Protein AF-A0A815W6N2-F1 (afdb_monomer)

Organism: NCBI:txid392033

Structure (mmCIF, N/CA/C/O backbone):
data_AF-A0A815W6N2-F1
#
_entry.id   AF-A0A815W6N2-F1
#
loop_
_atom_site.group_PDB
_atom_site.id
_atom_site.type_symbol
_atom_site.label_atom_id
_atom_site.label_alt_id
_atom_site.label_comp_id
_atom_site.label_asym_id
_atom_site.label_entity_id
_atom_site.label_seq_id
_atom_site.pdbx_PDB_ins_code
_atom_site.Cartn_x
_atom_site.Cartn_y
_atom_site.Cartn_z
_atom_site.occupancy
_atom_site.B_iso_or_equiv
_atom_site.auth_seq_id
_atom_site.auth_comp_id
_atom_site.auth_asym_id
_atom_site.auth_atom_id
_atom_site.pdbx_PDB_model_num
ATOM 1 N N . MET A 1 1 ? 4.290 -3.046 39.107 1.00 42.41 1 MET A N 1
ATOM 2 C CA . MET A 1 1 ? 3.307 -2.793 38.032 1.00 42.41 1 MET A CA 1
ATOM 3 C C . MET A 1 1 ? 3.833 -3.495 36.797 1.00 42.41 1 MET A C 1
ATOM 5 O O . MET A 1 1 ? 4.885 -3.106 36.314 1.00 42.41 1 MET A O 1
ATOM 9 N N . ASN A 1 2 ? 3.206 -4.597 36.388 1.00 45.59 2 ASN A N 1
ATOM 10 C CA . ASN A 1 2 ? 3.645 -5.362 35.225 1.00 45.59 2 ASN A CA 1
ATOM 11 C C . ASN A 1 2 ? 3.029 -4.680 33.996 1.00 45.59 2 ASN A C 1
ATOM 13 O O . ASN A 1 2 ? 1.840 -4.855 33.735 1.00 45.59 2 ASN A O 1
ATOM 17 N N . MET A 1 3 ? 3.793 -3.812 33.329 1.00 50.91 3 MET A N 1
ATOM 18 C CA . MET A 1 3 ? 3.426 -3.300 32.009 1.00 50.91 3 MET A CA 1
ATOM 19 C C . MET A 1 3 ? 3.486 -4.505 31.076 1.00 50.91 3 MET A C 1
ATOM 21 O O . MET A 1 3 ? 4.552 -4.941 30.664 1.00 50.91 3 MET A O 1
ATOM 25 N N . SER A 1 4 ? 2.334 -5.126 30.848 1.00 59.94 4 SER A N 1
ATOM 26 C CA . SER A 1 4 ? 2.179 -6.015 29.709 1.00 59.94 4 SER A CA 1
ATOM 27 C C . SER A 1 4 ? 2.304 -5.104 28.501 1.00 59.94 4 SER A C 1
ATOM 29 O O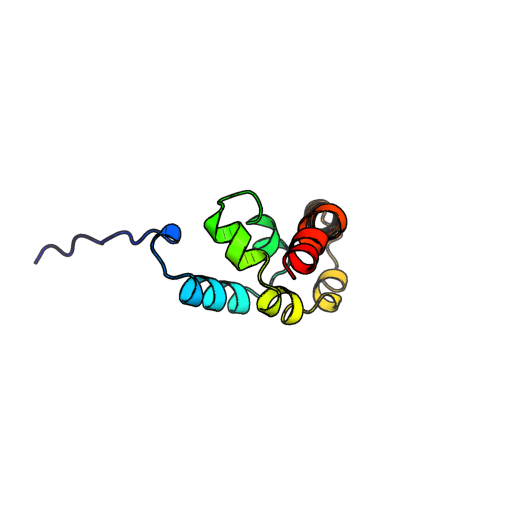 . SER A 1 4 ? 1.433 -4.264 28.279 1.00 59.94 4 SER A O 1
ATOM 31 N N . ASP A 1 5 ? 3.425 -5.203 27.792 1.00 60.66 5 ASP A N 1
ATOM 32 C CA . ASP A 1 5 ? 3.603 -4.551 26.504 1.00 60.66 5 ASP A CA 1
ATOM 33 C C . ASP A 1 5 ? 2.465 -5.026 25.601 1.00 60.66 5 ASP A C 1
ATOM 35 O O . ASP A 1 5 ? 2.468 -6.141 25.076 1.00 60.66 5 ASP A O 1
ATOM 39 N N . SER A 1 6 ? 1.423 -4.204 25.506 1.00 67.19 6 SER A N 1
ATOM 40 C CA . SER A 1 6 ? 0.316 -4.429 24.595 1.00 67.19 6 SER A CA 1
ATOM 41 C C . SER A 1 6 ? 0.890 -4.254 23.199 1.00 67.19 6 SER A C 1
ATOM 43 O O . SER A 1 6 ? 1.102 -3.128 22.746 1.00 67.19 6 SER A O 1
ATOM 45 N N . ILE A 1 7 ? 1.223 -5.368 22.548 1.00 77.12 7 ILE A N 1
ATOM 46 C CA . ILE A 1 7 ? 1.632 -5.377 21.147 1.00 77.12 7 ILE A CA 1
ATOM 47 C C . ILE A 1 7 ? 0.403 -4.954 20.347 1.00 77.12 7 ILE A C 1
ATOM 49 O O . ILE A 1 7 ? -0.463 -5.765 20.032 1.00 77.12 7 ILE A O 1
ATOM 53 N N . VAL A 1 8 ? 0.309 -3.657 20.064 1.00 79.31 8 VAL A N 1
ATOM 54 C CA . VAL A 1 8 ? -0.705 -3.119 19.162 1.00 79.31 8 VAL A CA 1
ATOM 55 C C . VAL A 1 8 ? -0.334 -3.574 17.760 1.00 79.31 8 VAL A C 1
ATOM 57 O O . VAL A 1 8 ? 0.736 -3.230 17.248 1.00 79.31 8 VAL A O 1
ATOM 60 N N . SER A 1 9 ? -1.204 -4.365 17.135 1.00 86.62 9 SER A N 1
ATOM 61 C CA . SER A 1 9 ? -1.012 -4.730 15.741 1.00 86.62 9 SER A CA 1
ATOM 62 C C . SER A 1 9 ? -1.183 -3.489 14.876 1.00 86.62 9 SER A C 1
ATOM 64 O O . SER A 1 9 ? -2.079 -2.676 15.101 1.00 86.62 9 SER A O 1
ATOM 66 N N . ILE A 1 10 ? -0.382 -3.365 13.818 1.00 86.00 10 ILE A N 1
ATOM 67 C CA . ILE A 1 10 ? -0.587 -2.307 12.820 1.00 86.00 10 ILE A CA 1
ATOM 68 C C . ILE A 1 10 ? -2.002 -2.375 12.219 1.00 86.00 10 ILE A C 1
ATOM 70 O O . ILE A 1 10 ? -2.573 -1.356 11.848 1.00 86.00 10 ILE A O 1
ATOM 74 N N . PHE A 1 11 ? -2.608 -3.566 12.186 1.00 87.50 11 PHE A N 1
ATOM 75 C CA . PHE A 1 11 ? -3.972 -3.763 11.701 1.00 87.50 11 PHE A CA 1
ATOM 76 C C . PHE A 1 11 ? -5.047 -3.239 12.662 1.00 87.50 11 PHE A C 1
ATOM 78 O O . PHE A 1 11 ? -6.166 -2.988 12.211 1.00 87.50 11 PHE A O 1
ATOM 85 N N . ASP A 1 12 ? -4.713 -3.008 13.932 1.00 89.56 12 ASP A N 1
ATOM 86 C CA . ASP A 1 12 ? -5.629 -2.450 14.934 1.00 89.56 12 ASP A CA 1
ATOM 87 C C . ASP A 1 12 ? -5.684 -0.917 14.866 1.00 89.56 12 ASP A C 1
ATOM 89 O O . ASP A 1 12 ? -6.597 -0.296 15.409 1.00 89.56 12 ASP A O 1
ATOM 93 N N . LEU A 1 13 ? -4.731 -0.287 14.169 1.00 90.81 13 LEU A N 1
ATOM 94 C CA . LEU A 1 13 ? -4.680 1.165 14.027 1.00 90.81 13 LEU A CA 1
ATOM 95 C C . LEU A 1 13 ? -5.809 1.682 13.124 1.00 90.81 13 LEU A C 1
ATOM 97 O O . LEU A 1 13 ? -6.103 1.049 12.110 1.00 90.81 13 LEU A O 1
ATOM 101 N N . PRO A 1 14 ? -6.415 2.842 13.423 1.00 91.56 14 PRO A N 1
ATOM 102 C CA . PRO A 1 14 ? -7.348 3.503 12.512 1.00 91.56 14 PRO A CA 1
ATOM 103 C C . PRO A 1 14 ? -6.722 3.805 11.143 1.00 91.56 14 PRO A C 1
ATOM 105 O O . PRO A 1 14 ? -5.507 4.014 11.036 1.00 91.56 14 PRO A O 1
ATOM 108 N N . ASP A 1 15 ? -7.552 3.866 10.102 1.00 89.88 15 ASP A N 1
ATOM 109 C CA . ASP A 1 15 ? -7.098 4.097 8.725 1.00 89.88 15 ASP A CA 1
ATOM 110 C C . ASP A 1 15 ? -6.374 5.444 8.586 1.00 89.88 15 ASP A C 1
ATOM 112 O O . ASP A 1 15 ? -5.392 5.542 7.857 1.00 89.88 15 ASP A O 1
ATOM 116 N N . GLU A 1 16 ? -6.765 6.465 9.349 1.00 89.94 16 GLU A N 1
ATOM 117 C CA . GLU A 1 16 ? -6.137 7.791 9.351 1.00 89.94 16 GLU A CA 1
ATOM 118 C C . GLU A 1 16 ? -4.695 7.750 9.876 1.00 89.94 16 GLU A C 1
ATOM 120 O O . GLU A 1 16 ? -3.813 8.473 9.3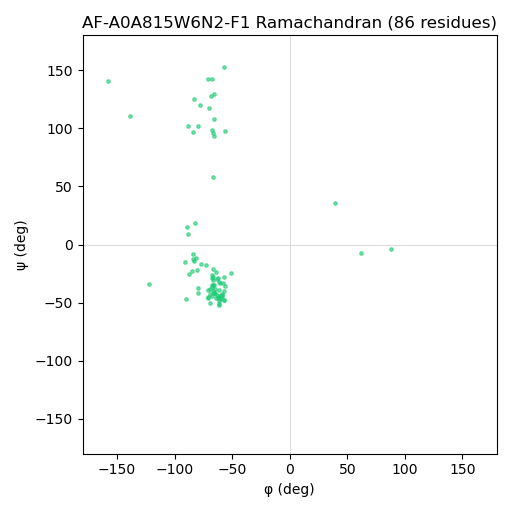92 1.00 89.94 16 GLU A O 1
ATOM 125 N N . ILE A 1 17 ? -4.435 6.879 10.856 1.00 91.44 17 ILE A N 1
ATOM 126 C CA . ILE A 1 17 ? -3.091 6.661 11.396 1.00 91.44 17 ILE A CA 1
ATOM 127 C C . ILE A 1 17 ? -2.239 5.928 10.361 1.00 91.44 17 ILE A C 1
ATOM 129 O O . ILE A 1 17 ? -1.115 6.354 10.086 1.00 91.44 17 ILE A O 1
ATOM 133 N N . LEU A 1 18 ? -2.788 4.887 9.727 1.00 90.44 18 LEU A N 1
ATOM 134 C CA . LEU A 1 18 ? -2.114 4.170 8.641 1.00 90.44 18 LEU A CA 1
ATOM 135 C C . LEU A 1 18 ? -1.797 5.096 7.464 1.00 90.44 18 LEU A C 1
ATOM 137 O O . LEU A 1 18 ? -0.668 5.106 6.978 1.00 90.44 18 LEU A O 1
ATOM 141 N N . LEU A 1 19 ? -2.748 5.943 7.073 1.00 87.50 19 LEU A N 1
ATOM 142 C CA . LEU A 1 19 ? -2.586 6.940 6.020 1.00 87.50 19 LEU A CA 1
ATOM 143 C C . LEU A 1 19 ? -1.438 7.905 6.346 1.00 87.50 19 LEU A C 1
ATOM 145 O O . LEU A 1 19 ? -0.619 8.227 5.487 1.00 87.50 19 LEU A O 1
ATOM 149 N N . THR A 1 20 ? -1.352 8.350 7.601 1.00 88.00 20 THR A N 1
ATOM 150 C CA . THR A 1 20 ? -0.289 9.248 8.071 1.00 88.00 20 THR A CA 1
ATOM 151 C C . THR A 1 20 ? 1.081 8.573 8.034 1.00 88.00 20 THR A C 1
ATOM 153 O O . THR A 1 20 ? 2.056 9.192 7.605 1.00 88.00 20 THR A O 1
ATOM 156 N N . ILE A 1 21 ? 1.168 7.305 8.447 1.00 88.44 21 ILE A N 1
ATOM 157 C CA . ILE A 1 21 ? 2.402 6.513 8.361 1.00 88.44 21 ILE A CA 1
ATOM 158 C C . ILE A 1 21 ? 2.815 6.354 6.894 1.00 88.44 21 ILE A C 1
ATOM 160 O O . ILE A 1 21 ? 3.967 6.603 6.548 1.00 88.44 21 ILE A O 1
ATOM 164 N N . PHE A 1 22 ? 1.874 6.010 6.015 1.00 87.94 22 PHE A N 1
ATOM 165 C CA . PHE A 1 22 ? 2.147 5.743 4.602 1.00 87.94 22 PHE A CA 1
ATOM 166 C C . PHE A 1 22 ? 2.596 6.995 3.852 1.00 87.94 22 PHE A C 1
ATOM 168 O O . PHE A 1 22 ? 3.571 6.939 3.105 1.00 87.94 22 PHE A O 1
ATOM 175 N N . LYS A 1 23 ? 1.983 8.152 4.132 1.00 83.44 23 LYS A N 1
ATOM 176 C CA . LYS A 1 23 ? 2.449 9.452 3.620 1.00 83.44 23 LYS A CA 1
ATOM 177 C C . LYS A 1 23 ? 3.892 9.759 4.028 1.00 83.44 23 LYS A C 1
ATOM 179 O O . LYS A 1 23 ? 4.619 10.382 3.265 1.00 83.44 23 LYS A O 1
ATOM 184 N N . LYS A 1 24 ? 4.318 9.318 5.217 1.00 84.12 24 LYS A N 1
ATOM 185 C CA . LYS A 1 24 ? 5.687 9.522 5.713 1.00 84.12 24 LYS A CA 1
ATOM 186 C C . LYS A 1 24 ? 6.707 8.532 5.156 1.00 84.12 24 LYS A C 1
ATOM 188 O O . LYS A 1 24 ? 7.890 8.854 5.175 1.00 84.12 24 LYS A O 1
ATOM 193 N N . LEU A 1 25 ? 6.285 7.361 4.669 1.00 78.94 25 LEU A N 1
ATOM 194 C CA . LEU A 1 25 ? 7.211 6.376 4.099 1.00 78.94 25 LEU A CA 1
ATOM 195 C C . LEU A 1 25 ? 7.943 6.922 2.866 1.00 78.94 25 LEU A C 1
ATOM 197 O O . LEU A 1 25 ? 9.069 6.499 2.626 1.00 78.94 25 LEU A O 1
ATOM 201 N N . ASN A 1 26 ? 7.323 7.851 2.120 1.00 71.69 26 ASN A N 1
ATOM 202 C CA . ASN A 1 26 ? 7.867 8.529 0.932 1.00 71.69 26 ASN A CA 1
ATOM 203 C C . ASN A 1 26 ? 8.683 7.606 0.003 1.00 71.69 26 ASN A C 1
ATOM 205 O O . ASN A 1 26 ? 9.708 7.987 -0.558 1.00 71.69 26 ASN A O 1
ATOM 209 N N . ASN A 1 27 ? 8.254 6.349 -0.105 1.00 80.50 27 ASN A N 1
ATOM 210 C CA . ASN A 1 27 ? 8.922 5.315 -0.871 1.00 80.50 27 ASN A CA 1
ATOM 211 C C . ASN A 1 27 ? 7.847 4.511 -1.593 1.00 80.50 27 ASN A C 1
ATOM 213 O O . ASN A 1 27 ? 7.058 3.796 -0.970 1.00 80.50 27 ASN A O 1
ATOM 217 N N . PHE A 1 28 ? 7.825 4.679 -2.911 1.00 83.19 28 PHE A N 1
ATOM 218 C CA . PHE A 1 28 ? 6.864 4.050 -3.804 1.00 83.19 28 PHE A CA 1
ATOM 219 C C . PHE A 1 28 ? 6.892 2.522 -3.691 1.00 83.19 28 PHE A C 1
ATOM 221 O O . PHE A 1 28 ? 5.844 1.903 -3.511 1.00 83.19 28 PHE A O 1
ATOM 228 N N . ASP A 1 29 ? 8.084 1.921 -3.725 1.00 82.56 29 ASP A N 1
ATOM 229 C CA . ASP A 1 29 ? 8.242 0.466 -3.679 1.00 82.56 29 ASP A CA 1
ATOM 230 C C . ASP A 1 29 ? 7.697 -0.113 -2.379 1.00 82.56 29 ASP A C 1
ATOM 232 O O . ASP A 1 29 ? 6.894 -1.044 -2.391 1.00 82.56 29 ASP A O 1
ATOM 236 N N . THR A 1 30 ? 8.081 0.471 -1.244 1.00 83.56 30 THR A N 1
ATOM 237 C CA . THR A 1 30 ? 7.607 0.030 0.068 1.00 83.56 30 THR A CA 1
ATOM 238 C C . THR A 1 30 ? 6.095 0.148 0.159 1.00 83.56 30 THR A C 1
ATOM 240 O O . THR A 1 30 ? 5.445 -0.812 0.561 1.00 83.56 30 THR A O 1
ATOM 243 N N . LEU A 1 31 ? 5.515 1.277 -0.250 1.00 87.88 31 LEU A N 1
ATOM 244 C CA . LEU A 1 31 ? 4.074 1.482 -0.170 1.00 87.88 31 LEU A CA 1
ATOM 245 C C . LEU A 1 31 ? 3.302 0.457 -1.010 1.00 87.88 31 LEU A C 1
ATOM 247 O O . LEU A 1 31 ? 2.405 -0.214 -0.501 1.00 87.88 31 LEU A O 1
ATOM 251 N N . TYR A 1 32 ? 3.655 0.311 -2.287 1.00 88.12 32 TYR A N 1
ATOM 252 C CA . TYR A 1 32 ? 2.904 -0.552 -3.197 1.00 88.12 32 TYR A CA 1
ATOM 253 C C . TYR A 1 32 ? 3.267 -2.035 -3.069 1.00 88.12 32 TYR A C 1
ATOM 255 O O . TYR A 1 32 ? 2.500 -2.890 -3.520 1.00 88.12 32 TYR A O 1
ATOM 263 N N . SER A 1 33 ? 4.347 -2.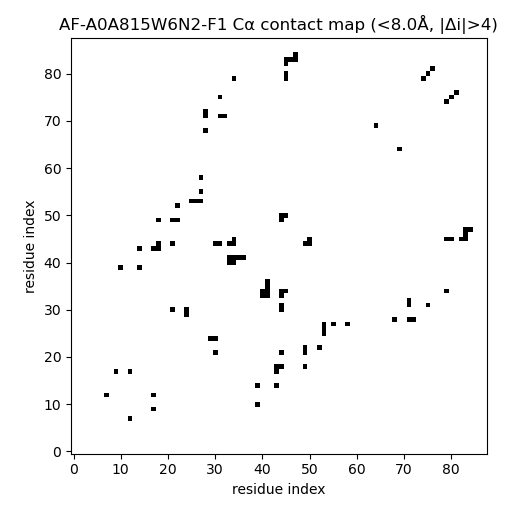373 -2.355 1.00 88.25 33 SER A N 1
ATOM 264 C CA . SER A 1 33 ? 4.598 -3.748 -1.903 1.00 88.25 33 SER A CA 1
ATOM 265 C C . SER A 1 33 ? 3.538 -4.255 -0.917 1.00 88.25 33 SER A C 1
ATOM 267 O O . SER A 1 33 ? 3.314 -5.462 -0.838 1.00 88.25 33 SER A O 1
ATOM 269 N N . LEU A 1 34 ? 2.844 -3.353 -0.209 1.00 88.50 34 LEU A N 1
ATOM 270 C CA . LEU A 1 34 ? 1.803 -3.706 0.763 1.00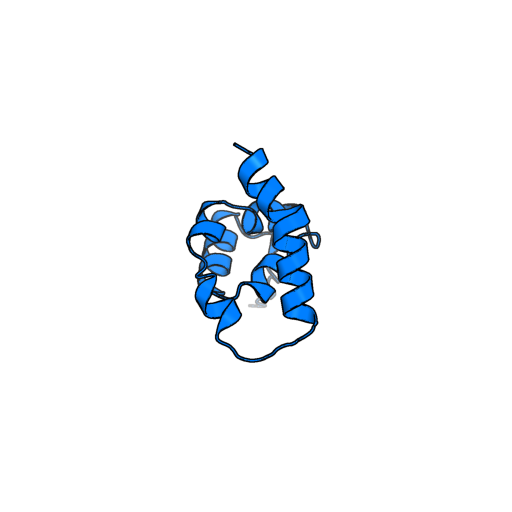 88.50 34 LEU A CA 1
ATOM 271 C C . LEU A 1 34 ? 0.478 -4.096 0.100 1.00 88.50 34 LEU A C 1
ATOM 273 O O . LEU A 1 34 ? -0.363 -4.733 0.737 1.00 88.50 34 LEU A O 1
ATOM 277 N N . VAL A 1 35 ? 0.292 -3.764 -1.181 1.00 89.69 35 VAL A N 1
ATOM 278 C CA . VAL A 1 35 ? -0.914 -4.141 -1.920 1.00 89.69 35 VAL A CA 1
ATOM 279 C C . VAL A 1 35 ? -0.936 -5.656 -2.134 1.00 89.69 35 VAL A C 1
ATOM 281 O O . VAL A 1 35 ? 0.001 -6.259 -2.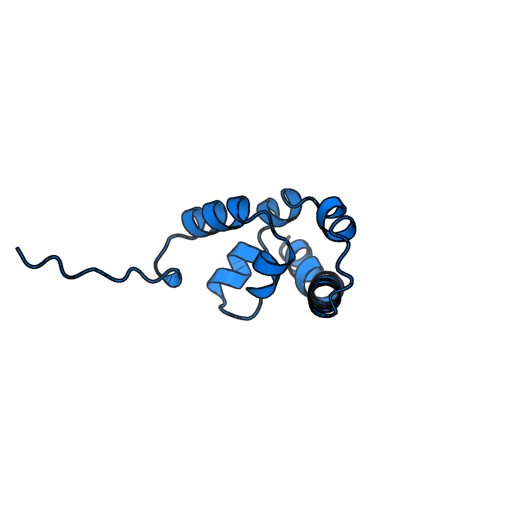662 1.00 89.69 35 VAL A O 1
ATOM 284 N N . GLY A 1 36 ? -2.039 -6.291 -1.754 1.00 87.75 36 GLY A N 1
ATOM 285 C CA . GLY A 1 36 ? -2.247 -7.735 -1.743 1.00 87.75 36 GLY A CA 1
ATOM 286 C C . GLY A 1 36 ? -1.801 -8.429 -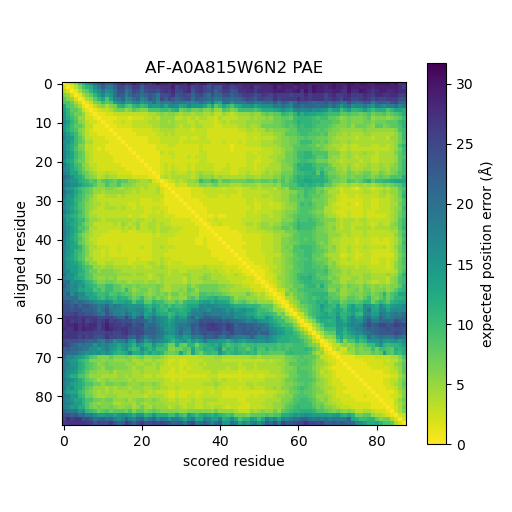0.454 1.00 87.75 36 GLY A C 1
ATOM 287 O O . GLY A 1 36 ? -2.030 -9.627 -0.329 1.00 87.75 36 GLY A O 1
ATOM 288 N N . VAL A 1 37 ? -1.199 -7.714 0.506 1.00 89.00 37 VAL A N 1
ATOM 289 C CA . VAL A 1 37 ? -0.812 -8.291 1.808 1.00 89.00 37 VAL A CA 1
ATOM 290 C C . VAL A 1 37 ? -2.019 -8.390 2.737 1.00 89.00 37 VAL A C 1
ATOM 292 O O . VAL A 1 37 ? -2.191 -9.380 3.445 1.00 89.00 37 VAL A O 1
ATOM 295 N N . ASN A 1 38 ? -2.866 -7.359 2.755 1.00 91.56 38 ASN A N 1
ATOM 296 C CA . ASN A 1 38 ? -4.044 -7.305 3.611 1.00 91.56 38 ASN A CA 1
ATOM 297 C C . ASN A 1 38 ? -5.073 -6.316 3.050 1.00 91.56 38 ASN A C 1
ATOM 299 O O . ASN A 1 38 ? -4.714 -5.221 2.632 1.00 91.56 38 ASN A O 1
ATOM 303 N N . ARG A 1 39 ? -6.367 -6.656 3.130 1.00 90.06 39 ARG A N 1
ATOM 304 C CA . ARG A 1 39 ? -7.461 -5.820 2.599 1.00 90.06 39 ARG A CA 1
ATOM 305 C C . ARG A 1 39 ? -7.483 -4.394 3.167 1.00 90.06 39 ARG A C 1
ATOM 307 O O . ARG A 1 39 ? -7.821 -3.462 2.449 1.00 90.06 39 ARG A O 1
ATOM 314 N N . LYS A 1 40 ? -7.139 -4.215 4.444 1.00 90.94 40 LYS A N 1
ATOM 315 C CA . LYS A 1 40 ? -7.068 -2.891 5.074 1.00 90.94 40 LYS A CA 1
ATOM 316 C C . LYS A 1 40 ? -5.926 -2.068 4.487 1.00 90.94 40 LYS A C 1
ATOM 318 O O . LYS A 1 40 ? -6.122 -0.915 4.128 1.00 90.94 40 LYS A O 1
ATOM 323 N N . LEU A 1 41 ? -4.757 -2.687 4.321 1.00 91.19 41 LEU A N 1
ATOM 324 C CA . LEU A 1 41 ? -3.610 -2.023 3.707 1.00 91.19 41 LEU A CA 1
ATOM 325 C C . LEU A 1 41 ? -3.859 -1.708 2.234 1.00 91.19 41 LEU A C 1
ATOM 327 O O . LEU A 1 41 ? -3.434 -0.655 1.785 1.00 91.19 41 LEU A O 1
ATOM 331 N N . ASP A 1 42 ? -4.585 -2.558 1.506 1.00 90.38 42 ASP A N 1
ATOM 332 C CA . ASP A 1 42 ? -5.007 -2.281 0.132 1.00 90.38 42 ASP A CA 1
ATOM 333 C C . ASP A 1 42 ? -5.820 -0.993 0.037 1.00 90.38 42 ASP A C 1
ATOM 335 O O . ASP A 1 42 ? -5.532 -0.160 -0.818 1.00 90.38 42 ASP A O 1
ATOM 339 N N . ASN A 1 43 ? -6.812 -0.827 0.916 1.00 88.69 43 ASN A N 1
ATOM 340 C CA . ASN A 1 43 ? -7.664 0.361 0.925 1.00 88.69 43 ASN A CA 1
ATOM 341 C C . ASN A 1 43 ? -6.843 1.626 1.186 1.00 88.69 43 ASN A C 1
ATOM 343 O O . ASN A 1 43 ? -7.006 2.614 0.479 1.00 88.69 43 ASN A O 1
ATOM 347 N N . VAL A 1 44 ? -5.929 1.572 2.158 1.00 89.62 44 VAL A N 1
ATOM 348 C CA . VAL A 1 44 ? -5.075 2.716 2.497 1.00 89.62 44 VAL A CA 1
ATOM 349 C C . VAL A 1 44 ? -4.042 2.972 1.393 1.00 89.62 44 VAL A C 1
ATOM 351 O O . VAL A 1 44 ? -3.882 4.102 0.956 1.00 89.62 44 VAL A O 1
ATOM 354 N N . ALA A 1 45 ? -3.353 1.950 0.884 1.00 89.12 45 ALA A N 1
ATOM 355 C CA . ALA A 1 45 ? -2.329 2.102 -0.155 1.00 89.12 45 ALA A CA 1
ATOM 356 C C . ALA A 1 45 ? -2.908 2.545 -1.511 1.00 89.12 45 ALA A C 1
ATOM 358 O O . ALA A 1 45 ? -2.222 3.224 -2.272 1.00 89.12 45 ALA A O 1
ATOM 359 N N . CYS A 1 46 ? -4.162 2.187 -1.808 1.00 89.00 46 CYS A N 1
ATOM 360 C CA . CYS A 1 46 ? -4.884 2.639 -2.999 1.00 89.00 46 CYS A CA 1
ATOM 361 C C . CYS A 1 46 ? -5.645 3.960 -2.777 1.00 89.00 46 CYS A C 1
ATOM 363 O O . CYS A 1 46 ? -6.427 4.362 -3.638 1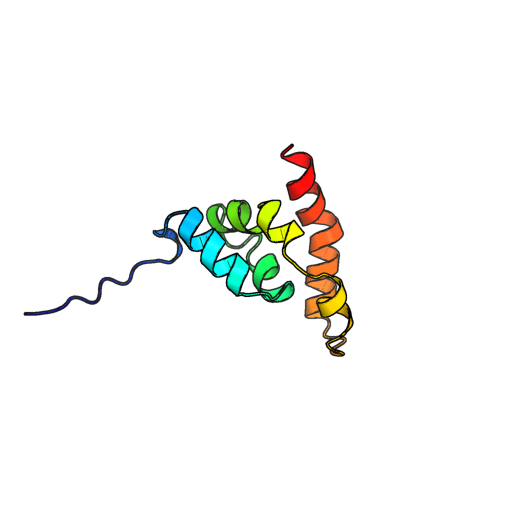.00 89.00 46 CYS A O 1
ATOM 365 N N . ASP A 1 47 ? -5.440 4.650 -1.653 1.00 87.94 47 ASP A N 1
ATOM 366 C CA . ASP A 1 47 ? -6.012 5.976 -1.453 1.00 87.94 47 ASP A CA 1
ATOM 367 C C . ASP A 1 47 ? -5.399 6.972 -2.455 1.00 87.94 47 ASP A C 1
ATOM 369 O O . ASP A 1 47 ? -4.175 7.101 -2.611 1.00 87.94 47 ASP A O 1
ATOM 373 N N . ILE A 1 48 ? -6.268 7.704 -3.154 1.00 84.50 48 ILE A N 1
ATOM 374 C CA . ILE A 1 48 ? -5.856 8.655 -4.190 1.00 84.50 48 ILE A CA 1
ATOM 375 C C . ILE A 1 48 ? -5.013 9.805 -3.625 1.00 84.50 48 ILE A C 1
ATOM 377 O O . ILE A 1 48 ? -4.136 10.331 -4.311 1.00 84.50 48 ILE A O 1
ATOM 381 N N . THR A 1 49 ? -5.235 10.185 -2.366 1.00 82.81 49 THR A N 1
ATOM 382 C CA . THR A 1 49 ? -4.485 11.238 -1.673 1.00 82.81 49 THR A CA 1
ATOM 383 C C . THR A 1 49 ? -3.045 10.816 -1.437 1.00 82.81 49 THR A C 1
ATOM 385 O O . THR A 1 49 ? -2.150 11.652 -1.533 1.00 82.81 49 THR A O 1
ATOM 388 N N . ILE A 1 50 ? -2.807 9.534 -1.140 1.00 81.94 50 ILE A N 1
ATOM 389 C CA . ILE A 1 50 ? -1.445 9.002 -1.029 1.00 81.94 50 ILE A CA 1
ATOM 390 C C . ILE A 1 50 ? -0.793 8.979 -2.403 1.00 81.94 50 ILE A C 1
ATOM 392 O O . ILE A 1 50 ? 0.289 9.531 -2.558 1.00 81.94 50 ILE A O 1
ATOM 396 N N . THR A 1 51 ? -1.471 8.419 -3.404 1.00 79.50 51 THR A N 1
ATOM 397 C CA . THR A 1 51 ? -0.912 8.299 -4.759 1.00 79.50 51 THR A CA 1
ATOM 398 C C . THR A 1 51 ? -0.515 9.662 -5.336 1.00 79.50 51 THR A C 1
ATOM 400 O O . THR A 1 51 ? 0.552 9.795 -5.922 1.00 79.50 51 THR A O 1
ATOM 403 N N . ARG A 1 52 ? -1.325 10.705 -5.108 1.00 78.88 52 ARG A N 1
ATOM 404 C CA . ARG A 1 52 ? -1.019 12.088 -5.522 1.00 78.88 52 ARG A CA 1
ATOM 405 C C . ARG A 1 52 ? 0.161 12.717 -4.783 1.00 78.88 52 ARG A C 1
ATOM 407 O O . ARG A 1 52 ? 0.758 13.650 -5.306 1.00 78.88 52 ARG A O 1
ATOM 414 N N . ALA A 1 53 ? 0.445 12.268 -3.564 1.00 76.50 53 ALA A N 1
ATOM 415 C CA . ALA A 1 53 ? 1.540 12.790 -2.754 1.00 76.50 53 ALA A CA 1
ATOM 416 C C . ALA A 1 53 ? 2.889 12.136 -3.089 1.00 76.50 53 ALA A C 1
ATOM 418 O O . ALA A 1 53 ? 3.920 12.627 -2.635 1.00 76.50 53 ALA A O 1
ATOM 419 N N . ILE A 1 54 ? 2.895 11.040 -3.854 1.00 75.62 54 ILE A N 1
ATOM 420 C CA . ILE A 1 54 ? 4.127 10.355 -4.241 1.00 75.62 54 ILE A CA 1
ATOM 421 C C . ILE A 1 54 ? 4.730 11.044 -5.454 1.00 75.62 54 ILE A C 1
ATOM 423 O O . ILE A 1 54 ? 4.101 11.160 -6.506 1.00 75.62 54 ILE A O 1
ATOM 427 N N . ASP A 1 55 ? 5.992 11.434 -5.321 1.00 71.00 55 ASP A N 1
ATOM 428 C CA . ASP A 1 55 ? 6.773 11.897 -6.453 1.00 71.00 55 ASP A CA 1
ATOM 429 C C . ASP A 1 55 ? 7.292 10.701 -7.266 1.00 71.00 55 ASP A C 1
ATOM 431 O O . ASP A 1 55 ? 8.265 10.031 -6.903 1.00 71.00 55 ASP A O 1
ATOM 435 N N . LEU A 1 56 ? 6.627 10.429 -8.390 1.00 67.19 56 LEU A N 1
ATOM 436 C CA . LEU A 1 56 ? 7.032 9.380 -9.324 1.00 67.19 56 LEU A CA 1
ATOM 437 C C . LEU A 1 56 ? 8.370 9.701 -10.018 1.00 67.19 56 LEU A C 1
ATOM 439 O O . LEU A 1 56 ? 9.048 8.771 -10.450 1.00 67.19 56 LEU A O 1
ATOM 443 N N . MET A 1 57 ? 8.814 10.964 -10.084 1.00 61.25 57 MET A N 1
ATOM 444 C CA . MET A 1 57 ? 10.122 11.306 -10.670 1.00 61.25 57 MET A CA 1
ATOM 445 C C . MET A 1 57 ? 11.283 10.770 -9.821 1.00 61.25 57 MET A C 1
ATOM 447 O O . MET A 1 57 ? 12.281 10.308 -10.375 1.00 61.25 57 MET A O 1
ATOM 451 N N . ILE A 1 58 ? 11.138 10.753 -8.489 1.00 59.56 58 ILE A N 1
ATOM 452 C CA . ILE A 1 58 ? 12.176 10.260 -7.562 1.00 59.56 58 ILE A CA 1
ATOM 453 C C . ILE A 1 58 ? 12.400 8.749 -7.730 1.00 59.56 58 ILE A C 1
ATOM 455 O O . ILE A 1 58 ? 13.517 8.255 -7.569 1.00 59.56 58 ILE A O 1
ATOM 459 N N . THR A 1 59 ? 11.360 8.005 -8.120 1.00 57.19 59 THR A N 1
ATOM 460 C CA . THR A 1 59 ? 11.466 6.554 -8.356 1.00 57.19 59 THR A CA 1
ATOM 461 C C . THR A 1 59 ? 12.355 6.210 -9.551 1.00 57.19 59 THR A C 1
ATOM 463 O O . THR A 1 59 ? 13.020 5.179 -9.538 1.00 57.19 59 THR A O 1
ATOM 466 N N . SER A 1 60 ? 12.454 7.110 -10.536 1.00 53.12 60 SER A N 1
ATOM 467 C CA . SER A 1 60 ? 13.329 6.939 -11.699 1.00 53.12 60 SER A CA 1
ATOM 468 C C . SER A 1 60 ? 14.772 7.392 -11.444 1.00 53.12 60 SER A C 1
ATOM 470 O O . SER A 1 60 ? 15.669 6.961 -12.169 1.00 53.12 60 SER A O 1
ATOM 472 N N . SER A 1 61 ? 15.022 8.272 -10.464 1.00 48.31 61 SER A N 1
ATOM 473 C CA . SER A 1 61 ? 16.332 8.921 -10.283 1.00 48.31 61 SER A CA 1
ATOM 474 C C . SER A 1 61 ? 17.285 8.178 -9.346 1.00 48.31 61 SER A C 1
ATOM 476 O O . SER A 1 61 ? 18.483 8.450 -9.365 1.00 48.31 61 SER A O 1
ATOM 478 N N . ASN A 1 62 ? 16.797 7.221 -8.550 1.00 50.38 62 ASN A N 1
ATOM 479 C CA . ASN A 1 62 ? 17.617 6.497 -7.570 1.00 50.38 62 ASN A CA 1
ATOM 480 C C . ASN A 1 62 ? 18.445 5.328 -8.139 1.00 50.38 62 ASN A C 1
ATOM 482 O O . ASN A 1 62 ? 18.914 4.495 -7.368 1.00 50.38 62 ASN A O 1
ATOM 486 N N . GLY A 1 63 ? 18.670 5.288 -9.460 1.00 44.78 63 GLY A N 1
ATOM 487 C CA . GLY A 1 63 ? 19.810 4.626 -10.120 1.00 44.78 63 GLY A CA 1
ATOM 488 C C . GLY A 1 63 ? 19.963 3.108 -9.962 1.00 44.78 63 GLY A C 1
ATOM 489 O O . GLY A 1 63 ? 20.801 2.504 -10.629 1.00 44.78 63 GLY A O 1
ATOM 490 N N . ALA A 1 64 ? 19.169 2.458 -9.121 1.00 50.19 64 ALA A N 1
ATOM 491 C CA . ALA A 1 64 ? 19.123 1.020 -9.025 1.00 50.19 64 ALA A CA 1
ATOM 492 C C . ALA A 1 64 ? 18.084 0.532 -10.031 1.00 50.19 64 ALA A C 1
ATOM 494 O O . ALA A 1 64 ? 16.892 0.567 -9.765 1.00 50.19 64 ALA A O 1
ATOM 495 N N . ASN A 1 65 ? 18.538 0.019 -11.173 1.00 53.19 65 ASN A N 1
ATOM 496 C CA . ASN A 1 65 ? 17.768 -0.931 -11.979 1.00 53.19 65 ASN A CA 1
ATOM 497 C C . ASN A 1 65 ? 17.623 -2.252 -11.197 1.00 53.19 65 ASN A C 1
ATOM 499 O O . ASN A 1 65 ? 18.096 -3.310 -11.614 1.00 53.19 65 ASN A O 1
ATOM 503 N N . ASN A 1 66 ? 17.047 -2.201 -10.001 1.00 57.62 66 ASN A N 1
ATOM 504 C CA . ASN A 1 66 ? 16.693 -3.373 -9.228 1.00 57.62 66 ASN A CA 1
ATOM 505 C C . ASN A 1 66 ? 15.399 -3.935 -9.836 1.00 57.62 66 ASN A C 1
ATOM 507 O O . ASN A 1 66 ? 14.357 -3.289 -9.884 1.00 57.62 66 ASN A O 1
ATOM 511 N N . SER A 1 67 ? 15.453 -5.183 -10.301 1.00 61.72 67 SER A N 1
ATOM 512 C CA . SER A 1 67 ? 14.318 -5.875 -10.934 1.00 61.72 67 SER A CA 1
ATOM 513 C C . SER A 1 67 ? 13.015 -5.824 -10.120 1.00 61.72 67 SER A C 1
ATOM 515 O O . SER A 1 67 ? 11.928 -5.922 -10.682 1.00 61.72 67 SER A O 1
ATOM 517 N N . LYS A 1 68 ? 13.118 -5.640 -8.797 1.00 62.09 68 LYS A N 1
ATOM 518 C CA . LYS A 1 68 ? 11.987 -5.480 -7.878 1.00 62.09 68 LYS A CA 1
ATOM 519 C C . LYS A 1 68 ? 11.232 -4.159 -8.046 1.00 62.09 68 LYS A C 1
ATOM 521 O O . LYS A 1 68 ? 10.007 -4.204 -8.036 1.00 62.09 68 LYS A O 1
ATOM 526 N N . THR A 1 69 ? 11.916 -3.027 -8.216 1.00 66.38 69 THR A N 1
ATOM 527 C CA . THR A 1 69 ? 11.255 -1.726 -8.429 1.00 66.38 69 THR A CA 1
ATOM 528 C C . THR A 1 69 ? 10.510 -1.737 -9.756 1.00 66.38 69 THR A C 1
ATOM 530 O O . THR A 1 69 ? 9.338 -1.381 -9.794 1.00 66.38 69 THR A O 1
ATOM 533 N N . ASN A 1 70 ? 11.108 -2.308 -10.808 1.00 72.19 70 ASN A N 1
ATOM 534 C CA . ASN A 1 70 ? 10.418 -2.505 -12.088 1.00 72.19 70 ASN A CA 1
ATOM 535 C C . ASN A 1 70 ? 9.159 -3.371 -11.936 1.00 72.19 70 ASN A C 1
ATOM 537 O O . ASN A 1 70 ? 8.101 -3.000 -12.426 1.00 72.19 70 ASN A O 1
ATOM 541 N N . ALA A 1 71 ? 9.229 -4.474 -11.183 1.00 82.38 71 ALA A N 1
ATOM 542 C CA . ALA A 1 71 ? 8.065 -5.331 -10.959 1.00 82.38 71 ALA A CA 1
ATOM 543 C C . ALA A 1 71 ? 6.938 -4.635 -10.171 1.00 82.38 71 ALA A C 1
ATOM 545 O O . ALA A 1 71 ? 5.760 -4.852 -10.464 1.00 82.38 71 ALA A O 1
ATOM 546 N N . ILE A 1 72 ? 7.268 -3.805 -9.173 1.00 83.44 72 ILE A N 1
ATOM 547 C CA . ILE A 1 72 ? 6.263 -3.033 -8.425 1.00 83.44 72 ILE A CA 1
ATOM 548 C C . ILE A 1 72 ? 5.680 -1.926 -9.301 1.00 83.44 72 ILE A C 1
ATOM 550 O O . ILE A 1 72 ? 4.471 -1.716 -9.268 1.00 83.44 72 ILE A O 1
ATOM 554 N N . PHE A 1 73 ? 6.499 -1.271 -10.120 1.00 84.19 73 PHE A N 1
ATOM 555 C CA . PHE A 1 73 ? 6.062 -0.247 -11.063 1.00 84.19 73 PHE A CA 1
ATOM 556 C C . PHE A 1 73 ? 5.131 -0.824 -12.141 1.00 84.19 73 PHE A C 1
ATOM 558 O O . PHE A 1 73 ? 4.042 -0.296 -12.357 1.00 84.19 73 PHE A O 1
ATOM 565 N N . ASP A 1 74 ? 5.480 -1.967 -12.737 1.00 86.38 74 ASP A N 1
ATOM 566 C CA . ASP A 1 74 ? 4.623 -2.687 -13.688 1.00 86.38 74 ASP A CA 1
ATOM 567 C C . ASP A 1 74 ? 3.301 -3.099 -13.034 1.00 86.38 74 ASP A C 1
ATOM 569 O O . ASP A 1 74 ? 2.213 -2.873 -13.575 1.00 86.38 74 ASP A O 1
ATOM 573 N N . ARG A 1 75 ? 3.376 -3.660 -11.820 1.00 87.69 75 ARG A N 1
ATOM 574 C CA . ARG A 1 75 ? 2.186 -4.023 -11.047 1.00 87.69 75 ARG A CA 1
ATOM 575 C C . ARG A 1 75 ? 1.334 -2.798 -10.735 1.00 87.69 75 ARG A C 1
ATOM 577 O O . ARG A 1 75 ? 0.106 -2.890 -10.778 1.00 87.69 75 ARG A O 1
ATOM 584 N N . PHE A 1 76 ? 1.967 -1.670 -10.431 1.00 88.44 76 PHE A N 1
ATOM 585 C CA . PHE A 1 76 ? 1.281 -0.422 -10.165 1.00 88.44 76 PHE A CA 1
ATOM 586 C C . PHE A 1 76 ? 0.479 0.029 -11.384 1.00 88.44 76 PHE A C 1
ATOM 588 O O . PHE A 1 76 ? -0.728 0.220 -11.257 1.00 88.44 76 PHE A O 1
ATOM 595 N N . TRP A 1 77 ? 1.094 0.095 -12.566 1.00 87.31 77 TRP A N 1
ATOM 596 C CA . TRP A 1 77 ? 0.404 0.512 -13.790 1.00 87.31 77 TRP A CA 1
ATOM 597 C C . TRP A 1 77 ? -0.729 -0.423 -14.199 1.00 87.31 77 TRP A C 1
ATOM 599 O O . TRP A 1 77 ? -1.804 0.047 -14.565 1.00 87.31 77 TRP A O 1
ATOM 609 N N . ILE A 1 78 ? -0.505 -1.737 -14.132 1.00 88.94 78 ILE A N 1
ATOM 610 C CA . ILE A 1 78 ? -1.461 -2.720 -14.655 1.00 88.94 78 ILE A CA 1
ATOM 611 C C . ILE A 1 78 ? -2.618 -2.957 -13.678 1.00 88.94 78 ILE A C 1
ATOM 613 O O . ILE A 1 78 ? -3.754 -3.134 -14.109 1.00 88.94 78 ILE A O 1
ATOM 617 N N . TYR A 1 79 ? -2.349 -2.971 -12.368 1.00 87.62 79 TYR A N 1
ATOM 618 C CA . TYR A 1 79 ? -3.319 -3.453 -11.378 1.00 87.62 79 TYR A CA 1
ATOM 619 C C . TYR A 1 79 ? -3.700 -2.431 -10.311 1.00 87.62 79 TYR A C 1
ATOM 621 O O . TYR A 1 79 ? -4.836 -2.457 -9.845 1.00 87.62 79 TYR A O 1
ATOM 629 N N . ILE A 1 80 ? -2.787 -1.559 -9.879 1.00 87.62 80 ILE A N 1
ATOM 630 C CA . ILE A 1 80 ? -3.041 -0.669 -8.732 1.00 87.62 80 ILE A CA 1
ATOM 631 C C . ILE A 1 80 ? -3.665 0.645 -9.199 1.00 87.62 80 ILE A C 1
ATOM 633 O O . ILE A 1 80 ? -4.688 1.060 -8.659 1.00 87.62 80 ILE A O 1
ATOM 637 N N . LEU A 1 81 ? -3.118 1.268 -10.242 1.00 87.69 81 LEU A N 1
ATOM 638 C CA . LEU A 1 81 ? -3.636 2.517 -10.785 1.00 87.69 81 LEU A CA 1
ATOM 639 C C . LEU A 1 81 ? -5.097 2.398 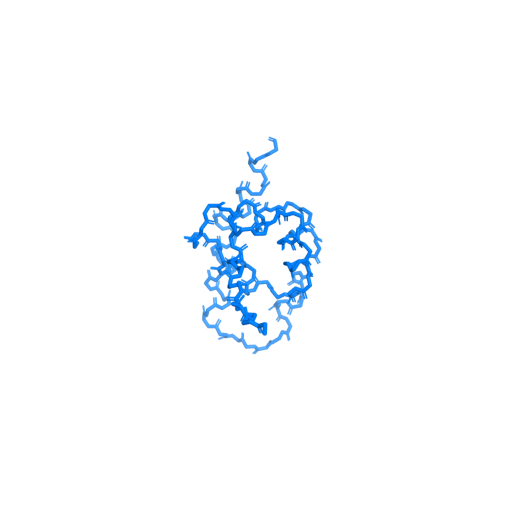-11.254 1.00 87.69 81 LEU A C 1
ATOM 641 O O . LEU A 1 81 ? -5.896 3.260 -10.880 1.00 87.69 81 LEU A O 1
ATOM 645 N N . PRO A 1 82 ? -5.516 1.329 -11.964 1.00 88.88 82 PRO A N 1
ATOM 646 C CA . PRO A 1 82 ? -6.926 1.150 -12.296 1.00 88.88 82 PRO A CA 1
ATOM 647 C C . PRO A 1 82 ? -7.823 1.012 -11.064 1.00 88.88 82 PRO A C 1
ATOM 649 O O . PRO A 1 82 ? -8.953 1.478 -11.098 1.00 88.88 82 PRO A O 1
ATOM 652 N N . ARG A 1 83 ? -7.340 0.426 -9.959 1.00 87.38 83 ARG A N 1
ATOM 653 C CA . ARG A 1 83 ? -8.107 0.347 -8.701 1.00 87.38 83 ARG A CA 1
ATOM 654 C C . ARG A 1 83 ? -8.270 1.715 -8.045 1.00 87.38 83 ARG A C 1
ATOM 656 O O . ARG A 1 83 ? -9.338 1.997 -7.517 1.00 87.38 83 ARG A O 1
ATOM 663 N N . ILE A 1 84 ? -7.240 2.558 -8.103 1.00 86.00 84 ILE A N 1
ATOM 664 C CA . ILE A 1 84 ? -7.288 3.929 -7.575 1.00 86.00 84 ILE A CA 1
ATOM 665 C C . ILE A 1 84 ? -8.302 4.774 -8.363 1.00 86.00 84 ILE A C 1
ATOM 667 O O . ILE A 1 84 ? -9.069 5.526 -7.770 1.00 86.00 84 ILE A O 1
ATOM 671 N N . HIS A 1 85 ? -8.331 4.637 -9.693 1.00 79.69 85 HIS A N 1
ATOM 672 C CA . HIS A 1 85 ? -9.218 5.417 -10.567 1.00 79.69 85 HIS A CA 1
ATOM 673 C C . HIS A 1 85 ? -10.612 4.810 -10.778 1.00 79.69 85 HIS A C 1
ATOM 675 O O . HIS A 1 85 ? -11.546 5.542 -11.084 1.00 79.69 85 HIS A O 1
ATOM 681 N N . GLY A 1 86 ? -10.762 3.493 -10.640 1.00 69.75 86 GLY A N 1
ATOM 682 C CA . GLY A 1 86 ? -12.030 2.775 -10.799 1.00 69.75 86 GLY A CA 1
ATOM 683 C C . GLY A 1 86 ? -12.902 2.757 -9.543 1.00 69.75 86 GLY A C 1
ATOM 684 O O . GLY A 1 86 ? -14.044 2.322 -9.614 1.00 69.75 86 GLY A O 1
ATOM 685 N N . ASN A 1 87 ? -12.374 3.231 -8.411 1.00 55.56 87 ASN A N 1
ATOM 686 C CA . ASN A 1 87 ? -13.121 3.484 -7.174 1.00 55.56 87 ASN A CA 1
ATOM 687 C C . ASN A 1 87 ? -13.719 4.912 -7.113 1.00 55.56 87 ASN A C 1
ATOM 689 O O . ASN A 1 87 ? -14.085 5.362 -6.025 1.00 55.56 87 ASN A O 1
ATOM 693 N N . VAL A 1 88 ? -13.780 5.629 -8.245 1.00 45.44 88 VAL A N 1
ATOM 694 C CA . VAL A 1 88 ? -14.427 6.950 -8.380 1.00 45.44 88 VAL A CA 1
ATOM 695 C C . VAL A 1 88 ? -15.893 6.791 -8.761 1.00 45.44 88 VAL A C 1
ATOM 697 O O . VAL A 1 88 ? -16.169 6.005 -9.693 1.00 45.44 88 VAL A O 1
#

Solvent-accessible surface area (backbone atoms only — not comparable to full-atom values): 5495 Å² total; per-residue (Å²): 132,86,80,73,80,74,80,76,52,79,86,75,52,56,68,69,57,52,45,54,53,57,61,67,61,78,40,68,57,68,50,60,63,40,52,86,75,40,75,69,48,29,57,52,62,42,29,59,71,52,59,72,69,55,67,68,68,60,73,70,65,68,78,67,89,45,73,64,56,55,51,47,50,54,45,34,65,72,58,43,48,54,54,40,61,68,74,109

Foldseek 3Di:
DDPPPPPDDPVNDDLVVVLVVLLVVLDQLVLLVCQPVDPSSLVSSLAPVSVVSHDPVVLV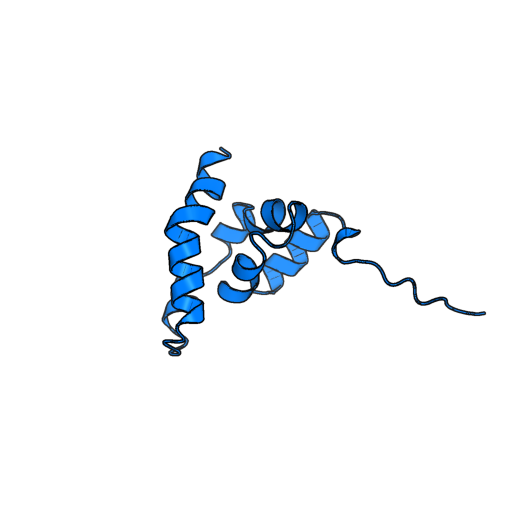PPPDPPVSSVVSVVCCVPPRVCVSVVVD

Secondary structure (DSSP, 8-state):
---------GGGS-HHHHHHHHHHH--HHHHHHTTTT-HHHHHHHT-HHHHHHS-HHHHHHS----HHHHHHHHHIIIIIHHHHHHT-

pLDDT: mean 77.9, std 14.23, range [42.41, 91.56]

Radius of gyration: 15.1 Å; Cα contacts (8 Å, |Δi|>4): 54; chains: 1; bounding box: 34×21×53 Å

Nearest PDB structures (foldseek):
  7sa1-assembly2_D  TM=7.330E-01  e=2.155E+00  Oryza sativa Japonica Group
  6brq-assembly2_D  TM=8.120E-01  e=3.030E+00  Oryza sativa Japonica Group
  6brq-assembly1_B  TM=8.385E-01  e=3.803E+00  Oryza sativa Japonica Group
  6brp-assembly2_D  TM=8.012E-01  e=3.395E+00  Oryza sativa Japonica Group

Sequence (88 aa):
MNMSDSIVSIFDLPDEILLTIFKKLNNFDTLYSLVGVNRKLDNVACDITITRAIDLMITSSNGANNSKTNAIFDRFWIYILPRIHGNV

Mean predicted aligned error: 8.32 Å

InterPro domains:
  IPR001810 F-box domain [PF12937] (11-54)
  IPR001810 F-box domain [PS50181] (7-54)
  IPR036047 F-box-like domain superfamily [SSF81383] (4-53)